Protein AF-A0AAE3F4A4-F1 (afdb_monomer_lite)

Secondary structure (DSSP, 8-state):
-HHHHHHHHHHHHHHHH--HHHHHHHTT--HHHHHHHHHHHHHHHHHHHTT---S----

Organism: NCBI:txid1150298

Sequence (59 aa):
MLHDETRKLLIEAWNKTHNAKEIAECFSVNTSTVYRLEKQMRETATGQLKSNLSVFTPI

Structure (mmCIF, N/CA/C/O backbone):
data_AF-A0AAE3F4A4-F1
#
_entry.id   AF-A0AAE3F4A4-F1
#
loop_
_atom_site.group_PDB
_atom_site.id
_atom_site.type_symbol
_atom_site.label_atom_id
_atom_site.label_alt_id
_atom_site.label_comp_id
_atom_site.label_asym_id
_atom_site.label_entity_id
_atom_site.label_seq_id
_atom_site.pdbx_PDB_ins_code
_atom_site.Cartn_x
_atom_site.Cartn_y
_atom_site.Cartn_z
_atom_site.occupancy
_atom_site.B_iso_or_equiv
_atom_site.auth_seq_id
_atom_site.auth_comp_id
_atom_site.auth_asym_id
_atom_site.auth_atom_id
_atom_site.pdbx_PDB_model_num
ATOM 1 N N . MET A 1 1 ? -2.175 16.294 -10.311 1.00 53.06 1 MET A N 1
ATOM 2 C CA . MET A 1 1 ? -1.151 16.222 -9.243 1.00 53.06 1 MET A CA 1
ATOM 3 C C . MET A 1 1 ? -1.546 15.319 -8.067 1.00 53.06 1 MET A C 1
ATOM 5 O O . MET A 1 1 ? -0.650 14.808 -7.422 1.00 53.06 1 MET A O 1
ATOM 9 N N . LEU A 1 2 ? -2.837 15.046 -7.803 1.00 55.25 2 LEU A N 1
ATOM 10 C CA . LEU A 1 2 ? -3.267 14.221 -6.654 1.00 55.25 2 LEU A CA 1
ATOM 11 C C . LEU A 1 2 ? -2.904 12.719 -6.754 1.00 55.25 2 LEU A C 1
ATOM 13 O O . LEU A 1 2 ? -2.720 12.058 -5.741 1.00 55.25 2 LEU A O 1
ATOM 17 N N . HIS A 1 3 ? -2.770 12.185 -7.973 1.00 65.62 3 HIS A N 1
ATOM 18 C CA . HIS A 1 3 ? -2.505 10.758 -8.203 1.00 65.62 3 HIS A CA 1
ATOM 19 C C . HIS A 1 3 ? -1.126 10.286 -7.715 1.00 65.62 3 HIS A C 1
ATOM 21 O O . HIS A 1 3 ? -0.987 9.123 -7.340 1.00 65.62 3 HIS A O 1
ATOM 27 N N . ASP A 1 4 ? -0.114 11.156 -7.717 1.00 70.69 4 ASP A N 1
ATOM 28 C CA . ASP A 1 4 ? 1.250 10.770 -7.343 1.00 70.69 4 ASP A CA 1
ATOM 29 C C . ASP A 1 4 ? 1.457 10.710 -5.830 1.00 70.69 4 ASP A C 1
ATOM 31 O O . ASP A 1 4 ? 2.098 9.778 -5.349 1.00 70.69 4 ASP A O 1
ATOM 35 N N . GLU A 1 5 ? 0.852 11.627 -5.073 1.00 79.00 5 GLU A N 1
ATOM 36 C CA . GLU A 1 5 ? 0.946 11.628 -3.607 1.00 79.00 5 GLU A CA 1
ATOM 37 C C . GLU A 1 5 ? 0.208 10.436 -2.992 1.00 79.00 5 GLU A C 1
ATOM 39 O O . GLU A 1 5 ? 0.768 9.715 -2.167 1.00 79.00 5 GLU A O 1
ATOM 44 N N . THR A 1 6 ? -1.013 10.137 -3.456 1.00 77.69 6 THR A N 1
ATOM 45 C CA . THR A 1 6 ? -1.744 8.944 -3.001 1.00 77.69 6 THR A CA 1
ATOM 46 C C . THR A 1 6 ? -0.985 7.669 -3.345 1.00 77.69 6 THR A C 1
ATOM 48 O O . THR A 1 6 ? -0.890 6.771 -2.513 1.00 77.69 6 THR A O 1
ATOM 51 N N . ARG A 1 7 ? -0.389 7.595 -4.544 1.00 74.94 7 ARG A N 1
ATOM 52 C CA . ARG A 1 7 ? 0.441 6.453 -4.936 1.00 74.94 7 ARG A CA 1
ATOM 53 C C . ARG A 1 7 ? 1.630 6.297 -3.994 1.00 74.94 7 ARG A C 1
ATOM 55 O O . ARG A 1 7 ? 1.846 5.187 -3.527 1.00 74.94 7 ARG A O 1
ATOM 62 N N . LYS A 1 8 ? 2.348 7.382 -3.684 1.00 81.06 8 LYS A N 1
ATOM 63 C CA . LYS A 1 8 ? 3.518 7.395 -2.792 1.00 81.06 8 LYS A CA 1
ATOM 64 C C . LYS A 1 8 ? 3.177 6.928 -1.374 1.00 81.06 8 LYS A C 1
ATOM 66 O O . LYS A 1 8 ? 3.858 6.049 -0.852 1.00 81.06 8 LYS A O 1
ATOM 71 N N . LEU A 1 9 ? 2.085 7.438 -0.806 1.00 83.81 9 LEU A N 1
ATOM 72 C CA . LEU A 1 9 ? 1.583 7.021 0.508 1.00 83.81 9 LEU A CA 1
ATOM 73 C C . LEU A 1 9 ? 1.178 5.541 0.529 1.00 83.81 9 LEU A C 1
ATOM 75 O O . LEU A 1 9 ? 1.418 4.844 1.512 1.00 83.81 9 LEU A O 1
ATOM 79 N N . LEU A 1 10 ? 0.611 5.037 -0.568 1.00 79.25 10 LEU A N 1
ATOM 80 C CA . LEU A 1 10 ? 0.218 3.636 -0.689 1.00 79.25 10 LEU A CA 1
ATOM 81 C C . LEU A 1 10 ? 1.443 2.705 -0.764 1.00 79.25 10 LEU A C 1
ATOM 83 O O . LEU A 1 10 ? 1.415 1.625 -0.178 1.00 79.25 10 LEU A O 1
ATOM 87 N N . ILE A 1 11 ? 2.544 3.144 -1.398 1.00 78.25 11 ILE A N 1
ATOM 88 C CA . ILE A 1 11 ? 3.840 2.432 -1.367 1.00 78.25 11 ILE A CA 1
ATOM 89 C C . ILE A 1 11 ? 4.404 2.391 0.055 1.00 78.25 11 ILE A C 1
ATOM 91 O O . ILE A 1 11 ? 4.876 1.352 0.507 1.00 78.25 11 ILE A O 1
ATOM 95 N N . GLU A 1 12 ? 4.369 3.518 0.764 1.00 83.94 12 GLU A N 1
ATOM 96 C CA . GLU A 1 12 ? 4.899 3.615 2.124 1.00 83.94 12 GLU A CA 1
ATOM 97 C C . GLU A 1 12 ? 4.125 2.717 3.098 1.00 83.94 12 GLU A C 1
ATOM 99 O O . GLU A 1 12 ? 4.727 1.968 3.870 1.00 83.94 12 GLU A O 1
ATOM 104 N N . ALA A 1 13 ? 2.792 2.715 2.999 1.00 84.81 13 ALA A N 1
ATOM 105 C CA . ALA A 1 13 ? 1.939 1.812 3.760 1.00 84.81 13 ALA A CA 1
ATOM 106 C C . ALA A 1 13 ? 2.220 0.338 3.415 1.00 84.81 13 ALA A C 1
ATOM 108 O O . ALA A 1 13 ? 2.353 -0.483 4.322 1.00 84.81 13 ALA A O 1
ATOM 109 N N . TRP A 1 14 ? 2.397 0.016 2.125 1.00 81.81 14 TRP A N 1
ATOM 110 C CA . TRP A 1 14 ? 2.784 -1.325 1.670 1.00 81.81 14 TRP A CA 1
ATOM 111 C C . TRP A 1 14 ? 4.116 -1.785 2.257 1.00 81.81 14 TRP A C 1
ATOM 113 O O . TRP A 1 14 ? 4.186 -2.885 2.797 1.00 81.81 14 TRP A O 1
ATOM 123 N N . ASN A 1 15 ? 5.141 -0.934 2.242 1.00 80.56 15 ASN A N 1
ATOM 124 C CA . ASN A 1 15 ? 6.444 -1.243 2.836 1.00 80.56 15 ASN A CA 1
ATOM 125 C C . ASN A 1 15 ? 6.367 -1.530 4.33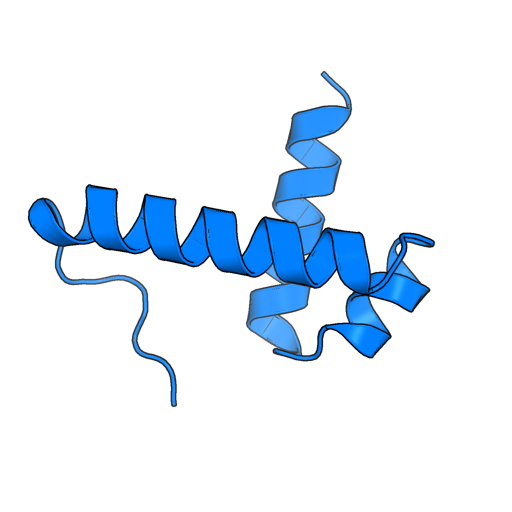6 1.00 80.56 15 ASN A C 1
ATOM 127 O O . ASN A 1 15 ? 7.168 -2.302 4.860 1.00 80.56 15 ASN A O 1
ATOM 131 N N . LYS A 1 16 ? 5.420 -0.903 5.038 1.00 83.94 16 LYS A N 1
ATOM 132 C CA . LYS A 1 16 ? 5.291 -1.028 6.488 1.00 83.94 16 LYS A CA 1
ATOM 133 C C . LYS A 1 16 ? 4.492 -2.258 6.910 1.00 83.94 16 LYS A C 1
ATOM 135 O O . LYS A 1 16 ? 4.886 -2.920 7.865 1.00 83.94 16 LYS A O 1
ATOM 140 N N . THR A 1 17 ? 3.383 -2.557 6.232 1.00 83.31 17 THR A N 1
ATOM 141 C CA . THR A 1 17 ? 2.454 -3.619 6.663 1.00 83.31 17 THR A CA 1
ATOM 142 C C . THR A 1 17 ? 2.484 -4.859 5.780 1.00 83.31 17 THR A C 1
ATOM 144 O O . THR A 1 17 ? 2.116 -5.932 6.248 1.00 83.31 17 THR A O 1
ATOM 147 N N . HIS A 1 18 ? 2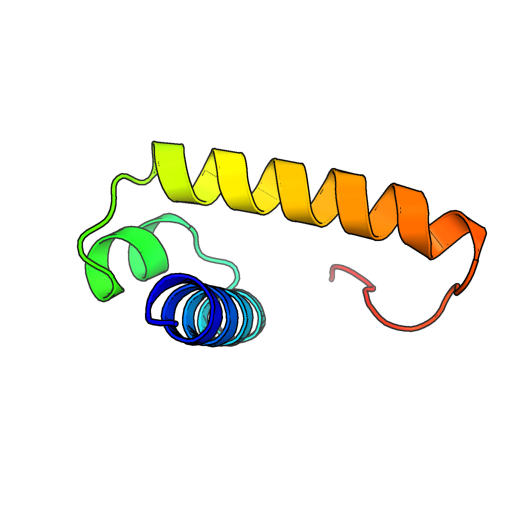.889 -4.735 4.508 1.00 79.25 18 HIS A N 1
ATOM 148 C CA . HIS A 1 18 ? 2.771 -5.778 3.478 1.00 79.25 18 HIS A CA 1
ATOM 149 C C . HIS A 1 18 ? 1.367 -6.420 3.413 1.00 79.25 18 HIS A C 1
ATOM 151 O O . HIS A 1 18 ? 1.199 -7.543 2.937 1.00 79.25 18 HIS A O 1
ATOM 157 N N . ASN A 1 19 ? 0.337 -5.706 3.887 1.00 82.88 19 ASN A N 1
ATOM 158 C CA . 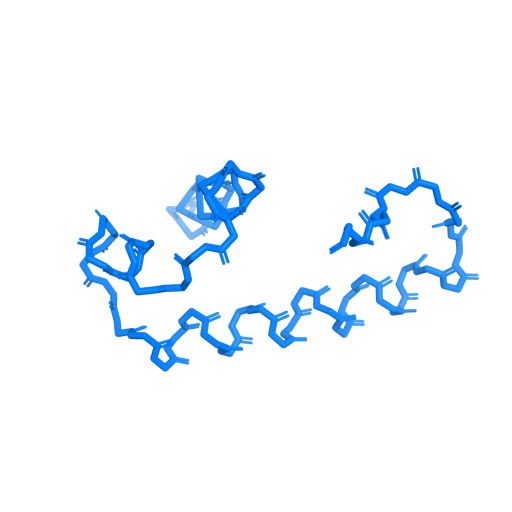ASN A 1 19 ? -1.019 -6.217 4.031 1.00 82.88 19 ASN A CA 1
ATOM 159 C C . ASN A 1 19 ? -1.985 -5.449 3.125 1.00 82.88 19 ASN A C 1
ATOM 161 O O . ASN A 1 19 ? -2.419 -4.336 3.427 1.00 82.88 19 ASN A O 1
ATOM 165 N N . ALA A 1 20 ? -2.373 -6.085 2.019 1.00 81.56 20 ALA A N 1
ATOM 166 C CA . ALA A 1 20 ? -3.248 -5.485 1.017 1.00 81.56 20 ALA A CA 1
ATOM 167 C C . ALA A 1 20 ? -4.623 -5.071 1.564 1.00 81.56 20 ALA A C 1
ATOM 169 O O . ALA A 1 20 ? -5.206 -4.098 1.086 1.00 81.56 20 ALA A O 1
ATOM 170 N N . LYS A 1 21 ? -5.158 -5.812 2.542 1.00 86.19 21 LYS A N 1
ATOM 171 C CA . LYS A 1 21 ? -6.495 -5.566 3.093 1.00 86.19 21 LYS A CA 1
ATOM 172 C C . LYS A 1 21 ? -6.513 -4.311 3.959 1.00 86.19 21 LYS A C 1
ATOM 174 O O . LYS A 1 21 ? -7.378 -3.461 3.794 1.00 86.19 21 LYS A O 1
ATOM 179 N N . GLU A 1 22 ? -5.517 -4.183 4.821 1.00 86.56 22 GLU A N 1
ATOM 180 C CA . GLU A 1 22 ? -5.367 -3.041 5.721 1.00 86.56 22 GLU A CA 1
ATOM 181 C C . GLU A 1 22 ? -5.120 -1.742 4.939 1.00 86.56 22 GLU A C 1
ATOM 183 O O . GLU A 1 22 ? -5.699 -0.701 5.233 1.00 86.56 22 GLU A O 1
ATOM 188 N N . ILE A 1 23 ? -4.333 -1.821 3.862 1.00 84.75 23 ILE A N 1
ATOM 189 C CA . ILE A 1 23 ? -4.088 -0.693 2.954 1.00 84.75 23 ILE A CA 1
ATOM 190 C C . ILE A 1 23 ? -5.364 -0.322 2.192 1.00 84.75 23 ILE A C 1
ATOM 192 O O . ILE A 1 23 ? -5.681 0.857 2.054 1.00 84.75 23 ILE A O 1
ATOM 196 N N . ALA A 1 24 ? -6.128 -1.309 1.722 1.00 86.44 24 ALA A N 1
ATOM 197 C CA . ALA A 1 24 ? -7.402 -1.059 1.058 1.00 86.44 24 ALA A CA 1
ATOM 198 C C . ALA A 1 24 ? -8.386 -0.308 1.972 1.00 86.44 24 ALA A C 1
ATOM 200 O O . ALA A 1 24 ? -8.983 0.682 1.550 1.00 86.44 24 ALA A O 1
ATOM 201 N N . GLU A 1 25 ? -8.489 -0.723 3.236 1.00 87.44 25 GLU A N 1
ATOM 202 C CA . GLU A 1 25 ? -9.311 -0.057 4.250 1.00 87.44 25 GLU A CA 1
ATOM 203 C C . GLU A 1 25 ? -8.792 1.357 4.569 1.00 87.44 25 GLU A C 1
ATOM 205 O O . GLU A 1 25 ? -9.571 2.310 4.572 1.00 87.44 25 GLU A O 1
ATOM 210 N N . CYS A 1 26 ? -7.475 1.528 4.739 1.00 85.75 26 CYS A N 1
ATOM 211 C CA . CYS A 1 26 ? -6.847 2.811 5.072 1.00 85.75 26 CYS A CA 1
ATOM 212 C C . CYS A 1 26 ? -7.060 3.883 3.990 1.00 85.75 26 CYS A C 1
ATOM 214 O O . CYS A 1 26 ? -7.358 5.035 4.301 1.00 85.75 26 CYS A O 1
ATOM 216 N N . PHE A 1 27 ? -6.961 3.503 2.714 1.00 81.38 27 PHE A N 1
ATOM 217 C CA . PHE A 1 27 ? -7.153 4.421 1.588 1.00 81.38 27 PHE A CA 1
ATOM 218 C C . PHE A 1 27 ? -8.589 4.424 1.046 1.00 81.38 27 PHE A C 1
ATOM 220 O O . PHE A 1 27 ? -8.859 5.108 0.059 1.00 81.38 27 PHE A O 1
ATOM 227 N N . SER A 1 28 ? -9.513 3.676 1.668 1.00 86.31 28 SER A N 1
ATOM 228 C CA . SER A 1 28 ? -10.887 3.480 1.178 1.00 86.31 28 SER A CA 1
ATOM 229 C C . SER A 1 28 ? -10.938 3.076 -0.305 1.00 86.31 28 SER A C 1
ATOM 231 O O . SER A 1 28 ? -11.791 3.523 -1.073 1.00 86.31 28 SER A O 1
ATOM 233 N N . VAL A 1 29 ? -9.997 2.225 -0.721 1.00 81.88 29 VAL A N 1
ATOM 234 C CA . VAL A 1 29 ? -9.916 1.660 -2.073 1.00 81.88 29 VAL A CA 1
ATOM 235 C C . VAL A 1 29 ? -10.281 0.182 -2.044 1.00 81.88 29 VAL A C 1
ATOM 237 O O . VAL A 1 29 ? -10.217 -0.485 -1.018 1.00 81.88 29 VAL A O 1
ATOM 240 N N . ASN A 1 30 ? -10.653 -0.371 -3.194 1.00 86.88 30 ASN A N 1
ATOM 241 C CA . ASN A 1 30 ? -10.930 -1.798 -3.286 1.00 86.88 30 ASN A CA 1
ATOM 242 C C . ASN A 1 30 ? -9.626 -2.610 -3.142 1.00 86.88 30 ASN A C 1
ATOM 244 O O . ASN A 1 30 ? -8.595 -2.243 -3.711 1.00 86.88 30 ASN A O 1
ATOM 248 N N . THR A 1 31 ? -9.669 -3.752 -2.453 1.00 84.38 31 THR A N 1
ATOM 249 C CA . THR A 1 31 ? -8.539 -4.696 -2.365 1.00 84.38 31 THR A CA 1
ATOM 250 C C . THR A 1 31 ? -8.059 -5.148 -3.740 1.00 84.38 31 THR A C 1
ATOM 252 O O . THR A 1 31 ? -6.860 -5.314 -3.956 1.00 84.38 31 THR A O 1
ATOM 255 N N . SER A 1 32 ? -8.968 -5.267 -4.710 1.00 84.69 32 SER A N 1
ATOM 256 C CA . SER A 1 32 ? -8.618 -5.548 -6.110 1.00 84.69 32 SER A CA 1
ATOM 257 C C . SER A 1 32 ? -7.752 -4.449 -6.746 1.00 84.69 32 SER A C 1
ATOM 259 O O . SER A 1 32 ? -6.857 -4.755 -7.534 1.00 84.69 32 SER A O 1
ATOM 261 N N . THR A 1 33 ? -7.943 -3.180 -6.371 1.00 83.12 33 THR A N 1
ATOM 262 C CA . THR A 1 33 ? -7.076 -2.067 -6.792 1.00 83.12 33 THR A CA 1
ATOM 263 C C . THR A 1 33 ? -5.678 -2.206 -6.199 1.00 83.12 33 THR A C 1
ATOM 265 O O . THR A 1 33 ? -4.697 -2.006 -6.912 1.00 83.12 33 THR A O 1
ATOM 268 N N . VAL A 1 34 ? -5.577 -2.611 -4.930 1.00 81.81 34 VAL A N 1
ATOM 269 C CA . VAL A 1 34 ? -4.288 -2.845 -4.262 1.00 81.81 34 VAL A CA 1
ATOM 270 C C . VAL A 1 34 ? -3.533 -4.003 -4.917 1.00 81.81 34 VAL A C 1
ATOM 272 O O . VAL A 1 34 ? -2.362 -3.845 -5.239 1.00 81.81 34 VAL A O 1
ATOM 275 N N . TYR A 1 35 ? -4.199 -5.119 -5.231 1.00 82.50 35 TYR A N 1
ATOM 276 C CA . TYR A 1 35 ? -3.572 -6.234 -5.957 1.00 82.50 35 TYR A CA 1
ATOM 277 C C . TYR A 1 35 ? -3.094 -5.853 -7.363 1.00 82.50 35 TYR A C 1
ATOM 279 O O . TYR A 1 35 ? -2.036 -6.297 -7.807 1.00 82.50 35 TYR A O 1
ATOM 287 N N . ARG A 1 36 ? -3.851 -5.016 -8.084 1.00 83.44 36 ARG A N 1
ATOM 288 C CA . ARG A 1 36 ? -3.418 -4.504 -9.394 1.00 83.44 36 ARG A CA 1
ATOM 289 C C . ARG A 1 36 ? -2.192 -3.603 -9.272 1.00 83.44 36 ARG A C 1
ATOM 291 O O . ARG A 1 36 ? -1.293 -3.717 -10.099 1.00 83.44 36 ARG A O 1
ATOM 298 N N . LEU A 1 37 ? -2.159 -2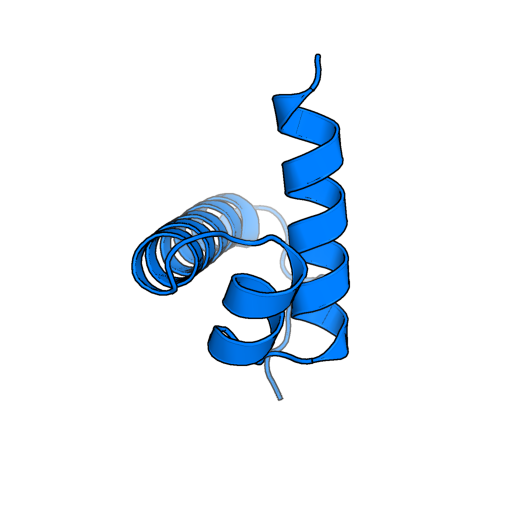.739 -8.259 1.00 77.25 37 LEU A N 1
ATOM 299 C CA . LEU A 1 37 ? -1.018 -1.870 -7.969 1.00 77.25 37 LEU A CA 1
ATOM 300 C C . LEU A 1 37 ? 0.215 -2.676 -7.575 1.00 77.25 37 LEU A C 1
ATOM 302 O O . LEU A 1 37 ? 1.289 -2.418 -8.097 1.00 77.25 37 LEU A O 1
ATOM 306 N N . GLU A 1 38 ? 0.049 -3.681 -6.725 1.00 78.38 38 GLU A N 1
ATOM 307 C CA . GLU A 1 38 ? 1.100 -4.614 -6.332 1.00 78.38 38 GLU A CA 1
ATOM 308 C C . GLU A 1 38 ? 1.685 -5.309 -7.570 1.00 78.38 38 GLU A C 1
ATOM 310 O O . GLU A 1 38 ? 2.882 -5.213 -7.828 1.00 78.38 38 GLU A O 1
ATOM 315 N N . LYS A 1 39 ? 0.830 -5.879 -8.429 1.00 81.75 39 LYS A N 1
ATOM 316 C CA . LYS A 1 39 ? 1.263 -6.481 -9.695 1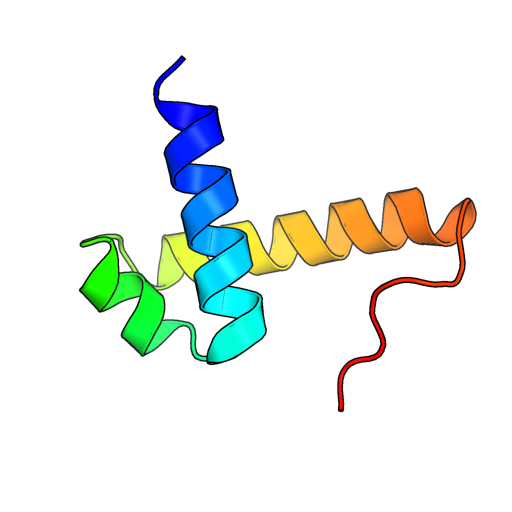.00 81.75 39 LYS A CA 1
ATOM 317 C C . LYS A 1 39 ? 2.022 -5.488 -10.580 1.00 81.75 39 LYS A 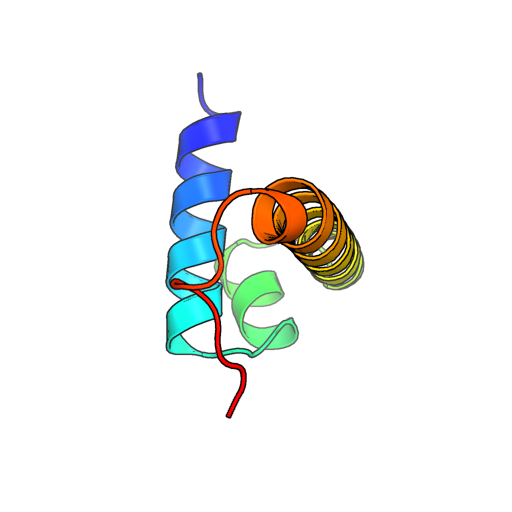C 1
ATOM 319 O O . LYS A 1 39 ? 3.094 -5.821 -11.077 1.00 81.75 39 LYS A O 1
ATOM 324 N N . GLN A 1 40 ? 1.516 -4.263 -10.735 1.00 77.75 40 GLN A N 1
ATOM 325 C CA . GLN A 1 40 ? 2.197 -3.208 -11.494 1.00 77.75 40 GLN A CA 1
ATOM 326 C C . GLN A 1 40 ? 3.531 -2.800 -10.867 1.00 77.75 40 GLN A C 1
ATOM 328 O O . GLN A 1 40 ? 4.485 -2.526 -11.591 1.00 77.75 40 GLN A O 1
ATOM 333 N N . MET A 1 41 ? 3.626 -2.759 -9.539 1.00 74.25 41 MET A N 1
ATOM 334 C CA . MET A 1 41 ? 4.871 -2.508 -8.823 1.00 74.25 41 MET A CA 1
ATOM 335 C C . MET A 1 41 ? 5.852 -3.643 -9.031 1.00 74.25 41 MET A C 1
ATOM 337 O O . MET A 1 41 ? 7.017 -3.364 -9.251 1.00 74.25 41 MET A O 1
ATOM 341 N N . ARG A 1 42 ? 5.406 -4.900 -9.026 1.00 73.75 42 ARG A N 1
ATOM 342 C CA . ARG A 1 42 ? 6.253 -6.066 -9.281 1.00 73.75 42 ARG A CA 1
ATOM 343 C C . ARG A 1 42 ? 6.721 -6.110 -10.735 1.00 73.75 42 ARG A C 1
ATOM 345 O O . ARG A 1 42 ? 7.879 -6.415 -10.986 1.00 73.75 42 ARG A O 1
ATOM 352 N N . GLU A 1 43 ? 5.874 -5.743 -11.690 1.00 75.75 43 GLU A N 1
ATOM 353 C CA . GLU A 1 43 ? 6.218 -5.610 -13.115 1.00 75.75 43 GLU A CA 1
ATOM 354 C C . GLU A 1 43 ? 7.165 -4.428 -13.371 1.00 75.75 43 GLU A C 1
ATOM 356 O O . GLU A 1 43 ? 8.151 -4.558 -14.092 1.00 75.75 43 GLU A O 1
ATOM 361 N N . THR A 1 44 ? 6.925 -3.284 -12.728 1.00 70.44 44 THR A N 1
ATOM 362 C CA . THR A 1 44 ? 7.811 -2.112 -12.806 1.00 70.44 44 THR A CA 1
ATOM 363 C C . THR A 1 44 ? 9.132 -2.396 -12.108 1.00 70.44 44 THR A C 1
ATOM 365 O O . THR A 1 44 ? 10.186 -2.081 -12.647 1.00 70.44 44 THR A O 1
ATOM 368 N N . ALA A 1 45 ? 9.091 -3.027 -10.934 1.00 62.53 45 ALA A N 1
ATOM 369 C CA . ALA A 1 45 ? 10.264 -3.448 -10.196 1.00 62.53 45 ALA A CA 1
ATOM 370 C C . ALA A 1 45 ? 11.043 -4.454 -11.020 1.00 62.53 45 ALA A C 1
ATOM 372 O O . ALA A 1 45 ? 12.207 -4.211 -11.210 1.00 62.53 45 ALA A O 1
ATOM 373 N N . THR A 1 46 ? 10.448 -5.499 -11.598 1.00 58.31 46 THR A N 1
ATOM 374 C CA . THR A 1 46 ? 11.164 -6.470 -12.453 1.00 58.31 46 THR A CA 1
ATOM 375 C C . THR A 1 46 ? 11.679 -5.863 -13.761 1.00 58.31 46 THR A C 1
ATOM 377 O O . THR A 1 46 ? 12.779 -6.209 -14.197 1.00 58.31 46 THR A O 1
ATOM 380 N N . GLY A 1 47 ? 10.951 -4.913 -14.353 1.00 56.66 47 GLY A N 1
ATOM 381 C CA . GLY A 1 47 ? 11.425 -4.105 -15.477 1.00 56.66 47 GLY A CA 1
ATOM 382 C C . GLY A 1 47 ? 12.629 -3.230 -15.112 1.00 56.66 47 GLY A C 1
ATOM 383 O O . GLY A 1 47 ? 13.569 -3.132 -15.895 1.00 56.66 47 GLY A O 1
ATOM 384 N N . GLN A 1 48 ? 12.646 -2.667 -13.900 1.00 48.72 48 GLN A N 1
ATOM 385 C CA . GLN A 1 48 ? 13.759 -1.877 -13.361 1.00 48.72 48 GLN A CA 1
ATOM 386 C C . GLN A 1 48 ? 14.861 -2.721 -12.687 1.00 48.72 48 GLN A C 1
ATOM 388 O O . GLN A 1 48 ? 16.008 -2.284 -12.623 1.00 48.72 48 GLN A O 1
ATOM 393 N N . LEU A 1 49 ? 14.574 -3.951 -12.252 1.00 44.00 49 LEU A N 1
ATOM 394 C CA . LEU A 1 49 ? 15.494 -4.891 -11.596 1.00 44.00 49 LEU A CA 1
ATOM 395 C C . LEU A 1 49 ? 16.462 -5.489 -12.617 1.00 44.00 49 LEU A C 1
ATOM 397 O O . LEU A 1 49 ? 17.561 -5.891 -12.254 1.00 44.00 49 LEU A O 1
ATOM 401 N N . LYS A 1 50 ? 16.102 -5.470 -13.910 1.00 47.66 50 LYS A N 1
ATOM 402 C CA . LYS A 1 50 ? 17.067 -5.678 -14.998 1.00 47.66 50 LYS A CA 1
ATOM 403 C C . LYS A 1 50 ? 18.137 -4.578 -15.068 1.00 47.66 50 LYS A C 1
ATOM 405 O O . LYS A 1 50 ? 19.167 -4.809 -15.689 1.00 47.66 50 LYS A O 1
ATOM 410 N N . SER A 1 51 ? 17.927 -3.422 -14.432 1.00 44.53 51 SER A N 1
ATOM 411 C CA . SER A 1 51 ? 18.886 -2.307 -14.395 1.00 44.53 51 SER A CA 1
ATOM 412 C C . SER A 1 51 ? 19.445 -1.959 -13.006 1.00 44.53 51 SER A C 1
ATOM 414 O O . SER A 1 51 ? 20.463 -1.279 -12.951 1.00 44.53 51 SER A O 1
ATOM 416 N N . ASN A 1 52 ? 18.850 -2.406 -11.891 1.00 42.34 52 ASN A N 1
ATOM 417 C CA . ASN A 1 52 ? 19.383 -2.132 -10.547 1.00 42.34 52 ASN A CA 1
ATOM 418 C C . ASN A 1 52 ? 18.941 -3.176 -9.500 1.00 42.34 52 ASN A C 1
ATOM 420 O O . ASN A 1 52 ? 17.794 -3.196 -9.058 1.00 42.34 52 ASN A O 1
ATOM 424 N N . LEU A 1 53 ? 19.877 -4.033 -9.089 1.00 44.06 53 LEU A N 1
ATOM 425 C CA . LEU A 1 53 ? 19.704 -5.197 -8.207 1.00 44.06 53 LEU A CA 1
ATOM 426 C C . LEU A 1 53 ? 19.741 -4.856 -6.696 1.00 44.06 53 LEU A C 1
ATOM 428 O O . LEU A 1 53 ? 20.409 -5.554 -5.944 1.00 44.06 53 LEU A O 1
ATOM 432 N N . SER A 1 54 ? 19.102 -3.792 -6.194 1.00 47.00 54 SER A N 1
ATOM 433 C CA . SER A 1 54 ? 19.420 -3.386 -4.801 1.00 47.00 54 SER A CA 1
ATOM 434 C C . SER A 1 54 ? 18.338 -2.786 -3.905 1.00 47.00 54 SER A C 1
ATOM 436 O O . SER A 1 54 ? 18.689 -2.346 -2.817 1.00 47.00 54 SER A O 1
ATOM 438 N N . VAL A 1 55 ? 17.040 -2.806 -4.241 1.00 47.72 55 VAL A N 1
ATOM 439 C CA . VAL A 1 55 ? 16.041 -2.167 -3.342 1.00 47.72 55 VAL A CA 1
ATOM 440 C C . VAL A 1 55 ? 14.831 -2.985 -2.910 1.00 47.72 55 VAL A C 1
ATOM 442 O O . VAL A 1 55 ? 14.064 -2.487 -2.098 1.00 47.72 55 VAL A O 1
ATOM 445 N N . PHE A 1 56 ? 14.653 -4.233 -3.336 1.00 45.41 56 PHE A N 1
ATOM 446 C CA . PHE A 1 56 ? 13.509 -5.014 -2.849 1.00 45.41 56 PHE A CA 1
ATOM 447 C C . PHE A 1 56 ? 13.844 -6.494 -2.707 1.00 45.41 56 PHE A C 1
ATOM 449 O O . PHE A 1 56 ? 13.668 -7.288 -3.628 1.00 45.41 56 PHE A O 1
ATOM 456 N N . THR A 1 57 ? 14.329 -6.860 -1.526 1.00 43.06 57 THR A N 1
ATOM 457 C CA . THR A 1 57 ? 14.279 -8.236 -1.036 1.00 43.06 57 THR A CA 1
ATOM 458 C C . THR A 1 57 ? 12.965 -8.421 -0.276 1.00 43.06 57 THR A C 1
ATOM 460 O O . THR A 1 57 ? 12.790 -7.772 0.758 1.00 43.06 57 THR A O 1
ATOM 463 N N . PRO A 1 58 ? 12.036 -9.262 -0.758 1.00 44.44 58 PRO A N 1
ATOM 464 C CA . PRO A 1 58 ? 10.949 -9.750 0.075 1.00 44.44 58 PRO A CA 1
ATOM 465 C C . PRO A 1 58 ? 11.536 -10.713 1.119 1.00 44.44 58 PRO A C 1
ATOM 467 O O . PRO A 1 58 ? 12.360 -11.558 0.763 1.00 44.44 58 PRO A O 1
ATOM 470 N N . ILE A 1 59 ? 11.148 -10.538 2.386 1.00 44.84 59 ILE A N 1
ATOM 471 C CA . ILE A 1 59 ? 11.377 -11.512 3.470 1.00 44.84 59 ILE A CA 1
ATOM 472 C C . ILE A 1 59 ? 10.399 -12.673 3.295 1.00 44.84 59 ILE A C 1
ATOM 474 O O . ILE A 1 59 ? 9.227 -12.390 2.951 1.00 44.84 59 ILE A O 1
#

InterPro domains:
  IPR036388 Winged helix-like DNA-binding domain superfamily [G3DSA:1.10.10.10] (2-48)

pLDDT: mean 71.61, std 15.41, range [42.34, 87.44]

Radius of gyration: 12.02 Å; chains: 1; bounding box: 31×28×22 Å

Foldseek 3Di:
DVVVVLLVVLVVVCVVPVDLVVSCVVSVHDSVVSVVSVVVCVVVCVVCCVPPVDDDDDD